Protein AF-A0A838HRE2-F1 (afdb_monomer_lite)

Radius of gyration: 21.58 Å; chains: 1; bounding box: 46×43×71 Å

pLDDT: mean 76.55, std 13.11, range [49.47, 93.38]

Foldseek 3Di:
DVVVCPPDVVVVVVCVVVVPPDPQQVLLVVLCVVCQVVQVVVQKGKDFPDDDQQETEIEIDGPLLQDPVSVVVVLVVSLVSCPVRGPRHDHYDYDRDPDDRDPPDPDDDDPPPDDDDD

Sequence (118 aa):
MERLRRAHPAIAWLFDAYAVGVDERAAAEAALEPIRPYIDSHGGHVEVLEVRGGVVRLRLSGACAGCTASAATLTEGIAEALREGLPGFVEIAAEPDDAAPHPPPSGPSLVQITARPR

Secondary structure (DSSP, 8-state):
-HHHHHH-HHHHHHHHHTTTT--HHHHHHHHHTTTHHHHHHTTEEEEEEEEETTEEEEEEEETTTS-HHHHHHHHHHHHHHHHHHSTT--EEEEEPP-S--PPPP--------PPPP-

Structure (mmCIF, N/CA/C/O backbone):
data_AF-A0A838HRE2-F1
#
_entry.id   AF-A0A838HRE2-F1
#
loop_
_atom_site.group_PDB
_atom_site.id
_atom_site.type_symbol
_atom_site.label_atom_id
_atom_site.label_alt_id
_atom_site.label_comp_id
_atom_site.label_asym_id
_atom_site.label_entity_id
_atom_site.label_seq_id
_atom_site.pdbx_PDB_ins_code
_atom_site.Cartn_x
_atom_site.Cartn_y
_atom_site.Cartn_z
_atom_site.occupancy
_atom_site.B_iso_or_equiv
_atom_site.auth_seq_id
_atom_site.auth_comp_id
_atom_site.auth_asym_id
_atom_site.auth_atom_id
_atom_site.pdbx_PDB_model_num
ATOM 1 N N . MET A 1 1 ? 15.389 -12.861 -19.745 1.00 56.47 1 MET A N 1
ATOM 2 C CA . MET A 1 1 ? 14.565 -11.635 -19.801 1.00 56.47 1 MET A CA 1
ATOM 3 C C . MET A 1 1 ? 15.371 -10.405 -19.380 1.00 56.47 1 MET A C 1
ATOM 5 O O . MET A 1 1 ? 15.562 -9.531 -20.213 1.00 56.47 1 MET A O 1
ATOM 9 N N . GLU A 1 2 ? 15.991 -10.401 -18.194 1.00 57.03 2 GLU A N 1
ATOM 10 C CA . GLU A 1 2 ? 16.858 -9.309 -17.686 1.00 57.03 2 GLU A CA 1
ATOM 11 C C . GLU A 1 2 ? 17.994 -8.863 -18.642 1.00 57.03 2 GLU A C 1
ATOM 13 O O . GLU A 1 2 ? 18.271 -7.674 -18.798 1.00 57.03 2 GLU A O 1
ATOM 18 N N . ARG A 1 3 ? 18.651 -9.809 -19.340 1.00 59.28 3 ARG A N 1
ATOM 19 C CA . ARG A 1 3 ? 19.726 -9.488 -20.304 1.00 59.28 3 ARG A CA 1
ATOM 20 C C . ARG A 1 3 ? 19.235 -8.759 -21.561 1.00 59.28 3 ARG A C 1
ATOM 22 O O . ARG A 1 3 ? 19.982 -7.947 -22.089 1.00 59.28 3 ARG A O 1
ATOM 29 N N . LEU A 1 4 ? 18.009 -9.025 -22.030 1.00 59.34 4 LEU A N 1
ATOM 30 C CA . LEU A 1 4 ? 17.451 -8.342 -23.209 1.00 59.34 4 LEU A CA 1
ATOM 31 C C . LEU A 1 4 ? 17.063 -6.896 -22.882 1.00 59.34 4 LEU A C 1
ATOM 33 O O . LEU A 1 4 ? 17.327 -6.005 -23.683 1.00 59.34 4 LEU A O 1
ATOM 37 N N . ARG A 1 5 ? 16.510 -6.661 -21.683 1.00 55.66 5 ARG A N 1
ATOM 38 C CA . ARG A 1 5 ? 16.141 -5.325 -21.185 1.00 55.66 5 ARG A CA 1
ATOM 39 C C . ARG A 1 5 ? 17.356 -4.391 -21.115 1.00 55.66 5 ARG A C 1
ATOM 41 O O . ARG A 1 5 ? 17.261 -3.218 -21.445 1.00 55.66 5 ARG A O 1
ATOM 48 N N . ARG A 1 6 ? 18.520 -4.933 -20.741 1.00 60.66 6 ARG A N 1
ATOM 49 C CA . ARG A 1 6 ? 19.775 -4.178 -20.589 1.00 60.66 6 ARG A CA 1
ATOM 50 C C . ARG A 1 6 ? 20.534 -3.944 -21.903 1.00 60.66 6 ARG A C 1
ATOM 52 O O . ARG A 1 6 ? 21.363 -3.046 -21.964 1.00 60.66 6 ARG A O 1
ATOM 59 N N . ALA A 1 7 ? 20.283 -4.757 -22.931 1.00 66.62 7 ALA A N 1
ATOM 60 C CA . ALA A 1 7 ? 21.069 -4.764 -24.166 1.00 66.62 7 ALA A CA 1
ATOM 61 C C . ALA A 1 7 ? 20.574 -3.783 -25.240 1.00 66.62 7 ALA A C 1
ATOM 63 O O . ALA A 1 7 ? 21.334 -3.478 -26.157 1.00 66.62 7 ALA A O 1
ATOM 64 N N . HIS A 1 8 ? 19.328 -3.295 -25.165 1.00 64.69 8 HIS A N 1
ATOM 65 C CA . HIS A 1 8 ? 18.806 -2.390 -26.189 1.00 64.69 8 HIS A CA 1
ATOM 66 C C . HIS A 1 8 ? 17.758 -1.402 -25.639 1.00 64.69 8 HIS A C 1
ATOM 68 O O . HIS A 1 8 ? 16.717 -1.840 -25.139 1.00 64.69 8 HIS A O 1
ATOM 74 N N . PRO A 1 9 ? 17.961 -0.078 -25.785 1.00 73.69 9 PRO A N 1
ATOM 75 C CA . PRO A 1 9 ? 17.067 0.939 -25.220 1.00 73.69 9 PRO A CA 1
ATOM 76 C C . PRO A 1 9 ? 15.636 0.861 -25.775 1.00 73.69 9 PRO A C 1
ATOM 78 O O . PRO A 1 9 ? 14.680 1.084 -25.039 1.00 73.69 9 PRO A O 1
ATOM 81 N N . ALA A 1 10 ? 15.462 0.449 -27.037 1.00 79.56 10 ALA A N 1
ATOM 82 C CA . ALA A 1 10 ? 14.130 0.257 -27.623 1.00 79.56 10 ALA A CA 1
ATOM 83 C C . ALA A 1 10 ? 13.346 -0.910 -26.988 1.00 79.56 10 ALA A C 1
ATOM 85 O O . ALA A 1 10 ? 12.125 -0.858 -26.900 1.00 79.56 10 ALA A O 1
ATOM 86 N N . ILE A 1 11 ? 14.042 -1.955 -26.525 1.00 72.00 11 ILE A N 1
ATOM 87 C CA . ILE A 1 11 ? 13.415 -3.118 -25.884 1.00 72.00 11 ILE A CA 1
ATOM 88 C C . ILE A 1 11 ? 13.005 -2.765 -24.451 1.00 72.00 11 ILE A C 1
ATOM 90 O O . ILE A 1 11 ? 11.912 -3.123 -24.026 1.00 72.00 11 ILE A O 1
ATOM 94 N N . ALA A 1 12 ? 13.845 -2.017 -23.727 1.00 68.69 12 ALA A N 1
ATOM 95 C CA . ALA A 1 12 ? 13.489 -1.476 -22.417 1.00 68.69 12 ALA A CA 1
ATOM 96 C C . ALA A 1 12 ? 12.238 -0.587 -22.489 1.00 68.69 12 ALA A C 1
ATOM 98 O O . ALA A 1 12 ? 11.331 -0.774 -21.686 1.00 68.69 12 ALA A O 1
ATOM 99 N N . TRP A 1 13 ? 12.157 0.302 -23.486 1.00 73.31 13 TRP A N 1
ATOM 100 C CA . TRP A 1 13 ? 10.976 1.139 -23.715 1.00 73.31 13 TRP A CA 1
ATOM 101 C C . TRP A 1 13 ? 9.717 0.318 -24.017 1.00 73.31 13 TRP A C 1
ATOM 103 O O . TRP A 1 13 ? 8.658 0.624 -23.494 1.00 73.31 13 TRP A O 1
ATOM 113 N N . LEU A 1 14 ? 9.823 -0.755 -24.807 1.00 73.38 14 LE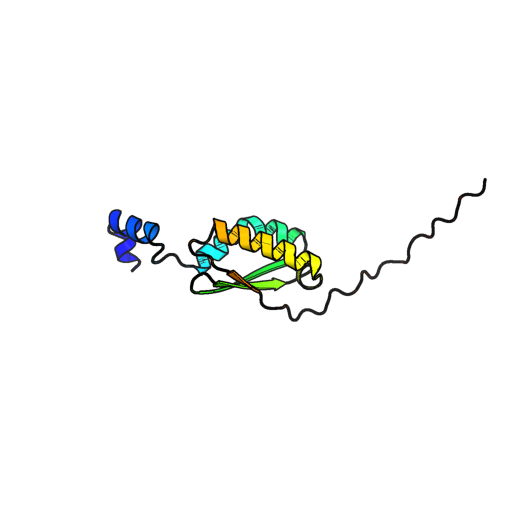U A N 1
ATOM 114 C CA . LEU A 1 14 ? 8.704 -1.670 -25.072 1.00 73.38 14 LEU A CA 1
ATOM 115 C C . LEU A 1 14 ? 8.212 -2.364 -23.797 1.00 73.38 14 LEU A C 1
ATOM 117 O O . LEU A 1 14 ? 7.013 -2.452 -23.564 1.00 73.38 14 LEU A O 1
ATOM 121 N N . PHE A 1 15 ? 9.130 -2.845 -22.962 1.00 69.75 15 PHE A N 1
ATOM 122 C CA . PHE A 1 15 ? 8.766 -3.448 -21.682 1.00 69.75 15 PHE A CA 1
ATOM 123 C C . PHE A 1 15 ? 8.084 -2.443 -20.746 1.00 69.75 15 PHE A C 1
ATOM 125 O O . PHE A 1 15 ? 7.119 -2.804 -20.085 1.00 69.75 15 PHE A O 1
ATOM 132 N N . ASP A 1 16 ? 8.536 -1.189 -20.740 1.00 68.62 16 ASP A N 1
ATOM 133 C CA . ASP A 1 16 ? 7.926 -0.099 -19.972 1.00 68.62 16 ASP A CA 1
ATOM 134 C C . ASP A 1 16 ? 6.529 0.267 -20.508 1.00 68.62 16 ASP A C 1
ATOM 136 O O . ASP A 1 16 ? 5.544 0.236 -19.776 1.00 68.62 16 ASP A O 1
ATOM 140 N N . ALA A 1 17 ? 6.418 0.489 -21.821 1.00 71.19 17 ALA A N 1
ATOM 141 C CA . ALA A 1 17 ? 5.182 0.878 -22.498 1.00 71.19 17 ALA A CA 1
ATOM 142 C C . ALA A 1 17 ? 4.071 -0.178 -22.397 1.00 71.19 17 ALA A C 1
ATOM 144 O O . ALA A 1 17 ? 2.893 0.172 -22.400 1.00 71.19 17 ALA A O 1
ATOM 145 N N . TYR A 1 18 ? 4.435 -1.461 -22.315 1.00 68.88 18 TYR A N 1
ATOM 146 C CA . TYR A 1 18 ? 3.486 -2.569 -22.169 1.00 68.88 18 TYR A CA 1
ATOM 147 C C . TYR A 1 18 ? 3.452 -3.158 -20.750 1.00 68.88 18 TYR A C 1
ATOM 149 O O . TYR A 1 18 ? 2.817 -4.191 -20.550 1.00 68.88 18 TYR A O 1
ATOM 157 N N . ALA A 1 19 ? 4.136 -2.539 -19.779 1.00 66.62 19 ALA A N 1
ATOM 158 C CA . ALA A 1 19 ? 4.277 -3.023 -18.399 1.00 66.62 19 ALA A CA 1
ATOM 159 C C . ALA A 1 19 ? 4.768 -4.488 -18.270 1.00 66.62 19 ALA A C 1
ATOM 161 O O . ALA A 1 19 ? 4.579 -5.145 -17.248 1.00 66.62 19 ALA A O 1
ATOM 162 N N . VAL A 1 20 ? 5.428 -5.030 -19.297 1.00 65.31 20 VAL A N 1
ATOM 163 C CA . VAL A 1 20 ? 5.890 -6.421 -19.313 1.00 65.31 20 VAL A CA 1
ATOM 164 C C . VAL A 1 20 ? 7.225 -6.517 -18.563 1.00 65.31 20 VAL A C 1
ATOM 166 O O . VAL A 1 20 ? 8.227 -5.927 -18.959 1.00 65.31 20 VAL A O 1
ATOM 169 N N . GLY A 1 21 ? 7.268 -7.312 -17.490 1.00 63.88 21 GLY A N 1
ATOM 170 C CA . GLY A 1 21 ? 8.497 -7.590 -16.734 1.00 63.88 21 GLY A CA 1
ATOM 171 C C . GLY A 1 21 ? 8.829 -6.589 -15.624 1.00 63.88 21 GLY A C 1
ATOM 172 O O . GLY A 1 21 ? 9.962 -6.594 -15.141 1.00 63.88 21 GLY A O 1
ATOM 173 N N . VAL A 1 22 ? 7.873 -5.748 -15.222 1.00 67.81 22 VAL A N 1
ATOM 174 C CA . VAL A 1 22 ? 7.913 -5.085 -13.913 1.00 67.81 22 VAL A CA 1
ATOM 175 C C . VAL A 1 22 ? 7.522 -6.129 -12.870 1.00 67.81 22 VAL A C 1
ATOM 177 O O . VAL A 1 22 ? 6.545 -6.853 -13.054 1.00 67.81 22 VAL A O 1
ATOM 180 N N . ASP A 1 23 ? 8.307 -6.251 -11.805 1.00 83.31 23 ASP A N 1
ATOM 181 C CA . ASP A 1 23 ? 7.917 -7.073 -10.663 1.00 83.31 23 ASP A CA 1
ATOM 182 C C . ASP A 1 23 ? 6.730 -6.382 -9.973 1.00 83.31 23 ASP A C 1
ATOM 184 O O . ASP A 1 23 ? 6.894 -5.348 -9.323 1.00 83.31 23 ASP A O 1
ATOM 188 N N . GLU A 1 24 ? 5.523 -6.916 -10.184 1.00 85.88 24 GLU A N 1
ATOM 189 C CA . GLU A 1 24 ? 4.269 -6.349 -9.670 1.00 85.88 24 GLU A CA 1
ATOM 190 C C . GLU A 1 24 ? 4.293 -6.215 -8.139 1.00 85.88 24 GLU A C 1
ATOM 192 O O . GLU A 1 24 ? 3.736 -5.266 -7.587 1.00 85.88 24 GLU A O 1
ATOM 197 N N . ARG A 1 25 ? 4.984 -7.128 -7.442 1.00 89.00 25 ARG A N 1
ATOM 198 C CA . ARG A 1 25 ? 5.142 -7.073 -5.986 1.00 89.00 25 ARG A CA 1
ATOM 199 C C . ARG A 1 25 ? 6.069 -5.936 -5.586 1.00 89.00 25 ARG A C 1
ATOM 201 O O . ARG A 1 25 ? 5.722 -5.180 -4.686 1.00 89.00 25 ARG A O 1
ATOM 208 N N . ALA A 1 26 ? 7.204 -5.782 -6.263 1.00 88.31 26 ALA A N 1
ATOM 209 C CA . ALA A 1 26 ? 8.119 -4.673 -5.997 1.00 88.31 26 ALA A CA 1
ATOM 210 C C . ALA A 1 26 ? 7.472 -3.308 -6.295 1.00 88.31 26 ALA A C 1
ATOM 212 O O . ALA A 1 26 ? 7.675 -2.355 -5.546 1.00 88.31 26 ALA A O 1
ATOM 213 N N . ALA A 1 27 ? 6.666 -3.215 -7.357 1.00 88.56 27 ALA A N 1
ATOM 214 C CA . ALA A 1 27 ? 5.910 -2.007 -7.680 1.00 88.56 27 ALA A CA 1
ATOM 215 C C . ALA A 1 27 ? 4.849 -1.694 -6.612 1.00 88.56 27 ALA A C 1
ATOM 217 O O . ALA A 1 27 ? 4.763 -0.556 -6.157 1.00 88.56 27 ALA A O 1
ATOM 218 N N . ALA A 1 28 ? 4.100 -2.700 -6.148 1.00 91.00 28 ALA A N 1
ATOM 219 C CA . ALA A 1 28 ? 3.160 -2.530 -5.043 1.00 91.00 28 ALA A CA 1
ATOM 220 C C . ALA A 1 28 ? 3.868 -2.113 -3.742 1.00 91.00 28 ALA A C 1
ATOM 222 O O . ALA A 1 28 ? 3.405 -1.205 -3.061 1.00 91.00 28 ALA A O 1
ATOM 223 N N . GLU A 1 29 ? 5.005 -2.724 -3.396 1.00 92.38 29 GLU A N 1
ATOM 224 C CA . GLU A 1 29 ? 5.788 -2.328 -2.217 1.00 92.38 29 GLU A CA 1
ATOM 225 C C . GLU A 1 29 ? 6.263 -0.871 -2.314 1.00 92.38 29 GLU A C 1
ATOM 227 O O . GLU A 1 29 ? 6.066 -0.106 -1.369 1.00 92.38 29 GLU A O 1
ATOM 232 N N . ALA A 1 30 ? 6.804 -0.464 -3.466 1.00 91.69 30 ALA A N 1
ATOM 233 C CA . ALA A 1 30 ? 7.247 0.908 -3.702 1.00 91.69 30 ALA A CA 1
ATOM 234 C C . ALA A 1 30 ? 6.093 1.922 -3.642 1.00 91.69 30 ALA A C 1
ATOM 236 O O . ALA A 1 30 ? 6.271 3.020 -3.117 1.00 91.69 30 ALA A O 1
ATOM 237 N N . ALA A 1 31 ? 4.910 1.552 -4.138 1.00 92.25 31 ALA A N 1
ATOM 238 C CA . ALA A 1 31 ? 3.708 2.380 -4.079 1.00 92.25 31 ALA A CA 1
ATOM 239 C C . ALA A 1 31 ? 3.226 2.620 -2.638 1.00 92.25 31 ALA A C 1
ATOM 241 O O . ALA A 1 31 ? 2.686 3.680 -2.331 1.00 92.25 31 ALA A O 1
ATOM 242 N N . LEU A 1 32 ? 3.433 1.651 -1.739 1.00 93.12 32 LEU A N 1
ATOM 243 C CA . LEU A 1 32 ? 3.014 1.751 -0.338 1.00 93.12 32 LEU A CA 1
ATOM 244 C C . LEU A 1 32 ? 4.032 2.470 0.554 1.00 93.12 32 LEU A C 1
ATOM 246 O O . LEU A 1 32 ? 3.662 2.972 1.614 1.00 93.12 32 LEU A O 1
ATOM 250 N N . GLU A 1 33 ? 5.298 2.554 0.149 1.00 93.38 33 GLU A N 1
ATOM 251 C CA . GLU A 1 33 ? 6.373 3.161 0.945 1.00 93.38 33 GLU A CA 1
ATOM 252 C C . GLU A 1 33 ? 6.053 4.577 1.477 1.00 93.38 33 GLU A C 1
ATOM 254 O O . GLU A 1 33 ? 6.279 4.827 2.663 1.00 93.38 33 GLU A 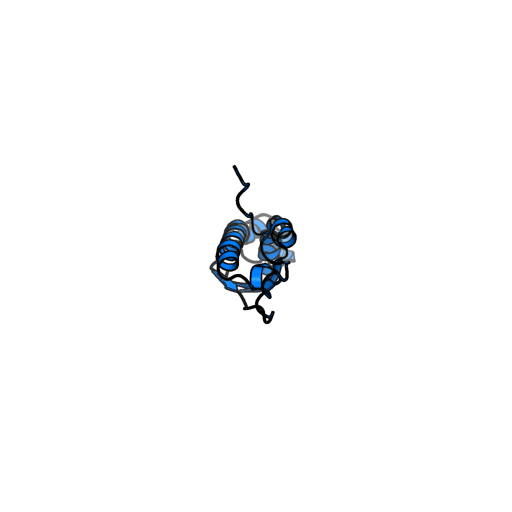O 1
ATOM 259 N N . PRO A 1 34 ? 5.456 5.498 0.691 1.00 90.81 34 PRO A N 1
ATOM 260 C CA . PRO A 1 34 ? 5.136 6.847 1.162 1.00 90.81 34 PRO A CA 1
ATOM 261 C C . PRO A 1 34 ? 4.043 6.893 2.237 1.00 90.81 34 PRO A C 1
ATOM 263 O O . PRO A 1 34 ? 4.013 7.827 3.039 1.00 90.81 34 PRO A O 1
ATOM 266 N N . ILE A 1 35 ? 3.136 5.908 2.259 1.00 89.31 35 ILE A N 1
ATOM 267 C CA . ILE A 1 35 ? 1.991 5.883 3.181 1.00 89.31 35 ILE A CA 1
ATOM 268 C C . ILE A 1 35 ? 2.266 5.069 4.450 1.00 89.31 35 ILE A C 1
ATOM 270 O O . ILE A 1 35 ? 1.585 5.270 5.456 1.00 89.31 35 ILE A O 1
ATOM 274 N N . ARG A 1 36 ? 3.283 4.195 4.451 1.00 90.62 36 ARG A N 1
ATOM 275 C CA . ARG A 1 36 ? 3.681 3.405 5.632 1.00 90.62 36 ARG A CA 1
ATOM 276 C C . ARG A 1 36 ? 3.897 4.257 6.889 1.00 90.62 36 ARG A C 1
ATOM 278 O O . ARG A 1 36 ? 3.274 3.933 7.895 1.00 90.62 36 ARG A O 1
ATOM 285 N N . PRO A 1 37 ? 4.639 5.386 6.857 1.00 89.88 37 PRO A N 1
ATOM 286 C CA . PRO A 1 37 ? 4.851 6.199 8.056 1.00 89.88 37 PRO A CA 1
ATOM 287 C C . PRO A 1 37 ? 3.547 6.742 8.646 1.00 89.88 37 PRO A C 1
ATOM 289 O O . PRO A 1 37 ? 3.405 6.836 9.863 1.00 89.88 37 PRO A O 1
ATOM 292 N N . TYR A 1 38 ? 2.585 7.087 7.784 1.00 85.75 38 TYR A N 1
ATOM 293 C CA . TYR A 1 38 ? 1.261 7.528 8.206 1.00 85.75 38 TYR A CA 1
ATOM 294 C C . TYR A 1 38 ? 0.517 6.390 8.913 1.00 85.75 38 TYR A C 1
ATOM 296 O O . TYR A 1 38 ? 0.074 6.563 10.047 1.00 85.75 38 TYR A O 1
ATOM 304 N N . ILE A 1 39 ? 0.459 5.208 8.298 1.00 85.50 39 ILE A N 1
ATOM 305 C CA . ILE A 1 39 ? -0.188 4.016 8.865 1.00 85.50 39 ILE A CA 1
ATOM 306 C C . ILE A 1 39 ? 0.441 3.628 10.212 1.00 85.50 39 ILE A C 1
ATOM 308 O O . ILE A 1 39 ? -0.278 3.455 11.200 1.00 85.50 39 ILE A O 1
ATOM 312 N N . ASP A 1 40 ? 1.772 3.573 10.274 1.00 86.69 40 ASP A N 1
ATOM 313 C CA . ASP A 1 40 ? 2.517 3.221 11.483 1.00 86.69 40 ASP A CA 1
ATOM 314 C C . ASP A 1 40 ? 2.291 4.263 12.599 1.00 86.69 40 ASP A C 1
ATOM 316 O O . ASP A 1 40 ? 2.099 3.901 13.761 1.00 86.69 40 ASP A O 1
ATOM 320 N N . SER A 1 41 ? 2.216 5.563 12.267 1.00 82.81 41 SER A N 1
ATOM 321 C CA . SER A 1 41 ? 1.919 6.634 13.241 1.00 82.81 41 SER A CA 1
ATOM 322 C C . SER A 1 41 ? 0.525 6.528 13.868 1.00 82.81 41 SER A C 1
ATOM 324 O O . SER A 1 41 ? 0.311 6.972 14.997 1.00 82.81 41 SER A O 1
ATOM 326 N N . HIS A 1 42 ? -0.410 5.897 13.157 1.00 78.88 42 HIS A N 1
ATOM 327 C CA . HIS A 1 42 ? -1.755 5.596 13.635 1.00 78.88 42 HIS A CA 1
ATOM 328 C C . HIS A 1 42 ? -1.849 4.216 14.311 1.00 78.88 42 HIS A C 1
ATOM 330 O O . HIS A 1 42 ? -2.938 3.796 14.702 1.00 78.88 42 HIS A O 1
ATOM 336 N N . GLY A 1 43 ? -0.715 3.531 14.499 1.00 78.50 43 GLY A N 1
ATOM 337 C CA . GLY A 1 43 ? -0.625 2.234 15.166 1.00 78.50 43 GLY A CA 1
ATOM 338 C C . GLY A 1 43 ? -1.116 1.065 14.315 1.00 78.50 43 GLY A C 1
ATOM 339 O O . GLY A 1 43 ? -1.492 0.034 14.876 1.00 78.50 43 GLY A O 1
ATOM 340 N N . GLY A 1 44 ? -1.171 1.227 12.992 1.00 83.19 44 GLY A N 1
ATOM 341 C CA . GLY A 1 44 ? -1.440 0.151 12.042 1.00 83.19 44 GLY A CA 1
ATOM 342 C C . GLY A 1 44 ? -0.167 -0.350 11.363 1.00 83.19 44 GLY A C 1
ATOM 343 O O . GLY A 1 44 ? 0.901 0.221 11.544 1.00 83.19 44 GLY A O 1
ATOM 344 N N . HIS A 1 45 ? -0.288 -1.389 10.542 1.00 86.81 45 HIS A N 1
ATOM 345 C CA . HIS A 1 45 ? 0.759 -1.818 9.618 1.00 86.81 45 HIS A CA 1
ATOM 346 C C . HIS A 1 45 ? 0.143 -2.446 8.361 1.00 86.81 45 HIS A C 1
ATOM 348 O O . HIS A 1 45 ? -0.958 -2.999 8.423 1.00 86.81 45 HIS A O 1
ATOM 354 N N . VAL A 1 46 ? 0.848 -2.369 7.227 1.00 88.81 46 VAL A N 1
ATOM 355 C CA . VAL A 1 46 ? 0.424 -2.962 5.948 1.00 88.81 46 VAL A CA 1
ATOM 356 C C . VAL A 1 46 ? 1.508 -3.871 5.378 1.00 88.81 46 VAL A C 1
ATOM 358 O O . VAL A 1 46 ? 2.662 -3.472 5.216 1.00 88.81 46 VAL A O 1
ATOM 361 N N . GLU A 1 47 ? 1.130 -5.094 5.026 1.00 89.88 47 GLU A N 1
ATOM 362 C CA . GLU A 1 47 ? 2.017 -6.089 4.425 1.00 89.88 47 GLU A CA 1
ATOM 363 C C . GLU A 1 47 ? 1.458 -6.567 3.079 1.00 89.88 47 GLU A C 1
ATOM 365 O O . GLU A 1 47 ? 0.275 -6.893 2.969 1.00 89.88 47 GLU A O 1
ATOM 370 N N . VAL A 1 48 ? 2.317 -6.628 2.054 1.00 92.69 48 VAL A N 1
ATOM 371 C CA . VAL A 1 48 ? 1.970 -7.187 0.739 1.00 92.69 48 VAL A CA 1
ATOM 372 C C . VAL A 1 48 ? 2.252 -8.686 0.751 1.00 92.69 48 VAL A C 1
ATOM 374 O O . VAL A 1 48 ? 3.410 -9.119 0.741 1.00 92.69 48 VAL A O 1
ATOM 377 N N . LEU A 1 49 ? 1.185 -9.483 0.743 1.00 91.88 49 LEU A N 1
ATOM 378 C CA . LEU A 1 49 ? 1.272 -10.941 0.741 1.00 91.88 49 LEU A CA 1
ATOM 379 C C . LEU A 1 49 ? 1.536 -11.473 -0.667 1.00 91.88 49 LEU A C 1
ATOM 381 O O . LEU A 1 49 ? 2.375 -12.347 -0.866 1.00 91.88 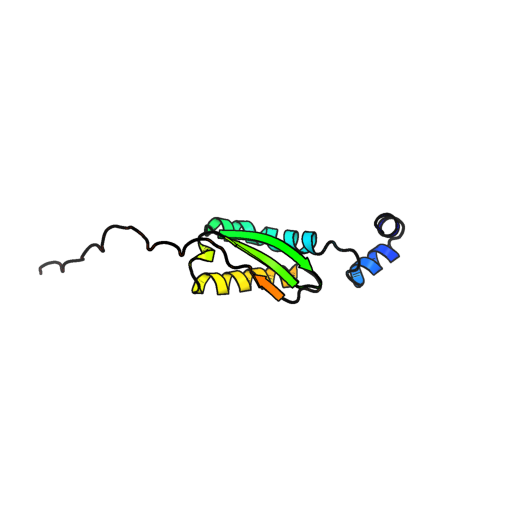49 LEU A O 1
ATOM 385 N N . GLU A 1 50 ? 0.797 -10.957 -1.647 1.00 89.69 50 GLU A N 1
ATOM 386 C CA . GLU A 1 50 ? 0.840 -11.431 -3.025 1.00 89.69 50 GLU A CA 1
ATOM 387 C C . GLU A 1 50 ? 0.328 -10.352 -3.982 1.00 89.69 50 GLU A C 1
ATOM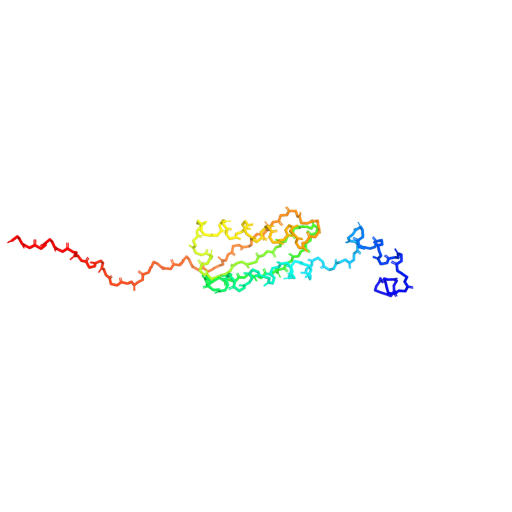 389 O O . GLU A 1 50 ? -0.566 -9.587 -3.633 1.00 89.69 50 GLU A O 1
ATOM 394 N N . VAL A 1 51 ? 0.867 -10.314 -5.201 1.00 90.44 51 VAL A N 1
ATOM 395 C CA . VAL A 1 51 ? 0.308 -9.522 -6.302 1.00 90.44 51 VAL A CA 1
ATOM 396 C C . VAL A 1 51 ? 0.163 -10.428 -7.511 1.00 90.44 51 VAL A C 1
ATOM 398 O O . VAL A 1 51 ? 1.122 -11.105 -7.886 1.00 90.44 51 VAL A O 1
ATOM 401 N N . ARG A 1 52 ? -1.038 -10.483 -8.092 1.00 87.94 52 ARG A N 1
ATOM 402 C CA . ARG A 1 52 ? -1.302 -11.253 -9.313 1.00 87.94 52 ARG A CA 1
ATOM 403 C C . ARG A 1 52 ? -2.317 -10.552 -10.193 1.00 87.94 52 ARG A C 1
ATOM 405 O O . ARG A 1 52 ? -3.467 -10.395 -9.792 1.00 87.94 52 ARG A O 1
ATOM 412 N N . GLY A 1 53 ? -1.913 -10.212 -11.416 1.00 84.69 53 GLY A N 1
ATOM 413 C CA . GLY A 1 53 ? -2.831 -9.705 -12.436 1.00 84.69 53 GLY A CA 1
ATOM 414 C C . GLY A 1 53 ? -3.570 -8.448 -11.982 1.00 84.69 53 GLY A C 1
ATOM 415 O O . GLY A 1 53 ? -4.774 -8.340 -12.196 1.00 84.69 53 GLY A O 1
ATOM 416 N N . GLY A 1 54 ? -2.865 -7.551 -11.287 1.00 85.25 54 GLY A N 1
ATOM 417 C CA . GLY A 1 54 ? -3.446 -6.324 -10.741 1.00 85.25 54 GLY A CA 1
ATOM 418 C C . GLY A 1 54 ? -4.232 -6.472 -9.436 1.00 85.25 54 GLY A C 1
ATOM 419 O O . GLY A 1 54 ? -4.630 -5.457 -8.864 1.00 85.25 54 GLY A O 1
ATOM 420 N N . VAL A 1 55 ? -4.439 -7.691 -8.932 1.00 90.81 55 VAL A N 1
ATOM 421 C CA . VAL A 1 55 ? -5.040 -7.921 -7.612 1.00 90.81 55 VAL A CA 1
ATOM 422 C C . VAL A 1 55 ? -3.935 -7.945 -6.564 1.00 90.81 55 VAL A C 1
ATOM 424 O O . VAL A 1 55 ? -3.035 -8.789 -6.615 1.00 90.81 55 VAL A O 1
ATOM 427 N N . VAL A 1 56 ? -4.002 -7.015 -5.613 1.00 93.19 56 VAL A N 1
ATOM 428 C CA . VAL A 1 56 ? -3.014 -6.883 -4.538 1.00 93.19 56 VAL A CA 1
ATOM 429 C C . VAL A 1 56 ? -3.599 -7.468 -3.262 1.00 93.19 56 VAL A C 1
ATOM 431 O O . VAL A 1 56 ? -4.561 -6.939 -2.701 1.00 93.19 56 VAL A O 1
ATOM 434 N N . ARG A 1 57 ? -3.011 -8.569 -2.796 1.00 91.38 57 ARG A N 1
ATOM 435 C CA . ARG A 1 57 ? -3.414 -9.237 -1.563 1.00 91.38 57 ARG A CA 1
ATOM 436 C C . ARG A 1 57 ? -2.612 -8.687 -0.392 1.00 91.38 57 ARG A C 1
ATOM 438 O O . ARG A 1 57 ? -1.381 -8.773 -0.374 1.00 91.38 57 ARG A O 1
ATOM 445 N N . LEU A 1 58 ? -3.318 -8.112 0.573 1.00 90.38 58 LEU A N 1
ATOM 446 C CA . LEU A 1 58 ? -2.737 -7.339 1.667 1.00 90.38 58 LEU A CA 1
ATOM 447 C C . LEU A 1 58 ? -3.154 -7.904 3.018 1.00 90.38 58 LEU A C 1
ATOM 449 O O . LEU A 1 58 ? -4.283 -8.366 3.179 1.00 90.38 58 LEU A O 1
ATOM 453 N N . ARG A 1 59 ? -2.276 -7.765 4.009 1.00 87.50 59 ARG A N 1
ATOM 454 C CA . ARG A 1 59 ? -2.631 -7.890 5.422 1.00 87.50 59 ARG A CA 1
ATOM 455 C C . ARG A 1 59 ? -2.539 -6.526 6.089 1.00 87.50 59 ARG A C 1
ATOM 457 O O . ARG A 1 59 ? -1.510 -5.858 5.993 1.00 87.50 59 ARG A O 1
ATOM 464 N N . LEU A 1 60 ? -3.604 -6.144 6.784 1.00 86.12 60 LEU A N 1
ATOM 465 C CA . LEU A 1 60 ? -3.622 -4.991 7.679 1.00 86.12 60 LEU A CA 1
ATOM 466 C C . LEU A 1 60 ? -3.584 -5.498 9.117 1.00 86.12 60 LEU A C 1
ATOM 468 O O . LEU A 1 60 ? -4.308 -6.431 9.452 1.00 86.12 60 LEU A O 1
ATOM 472 N N . SER A 1 61 ? -2.755 -4.900 9.963 1.00 80.12 61 SER A N 1
ATOM 473 C CA . SER A 1 61 ? -2.681 -5.247 11.387 1.00 80.12 61 SER A CA 1
ATOM 474 C C . SER A 1 61 ? -2.645 -4.000 12.270 1.00 80.12 61 SER A C 1
ATOM 476 O O . SER A 1 61 ? -2.449 -2.882 11.788 1.00 80.12 61 SER A O 1
ATOM 478 N N . GLY A 1 62 ? -2.880 -4.179 13.574 1.00 75.81 62 GLY A N 1
ATOM 479 C CA . GLY A 1 62 ? -2.808 -3.111 14.577 1.00 75.81 62 GLY A CA 1
ATOM 480 C C . GLY A 1 62 ? -4.133 -2.381 14.821 1.00 75.81 62 GLY A C 1
ATOM 481 O O . GLY A 1 62 ? -5.214 -2.952 14.686 1.00 75.81 62 GLY A O 1
ATOM 482 N N . ALA A 1 63 ? -4.063 -1.105 15.206 1.00 67.00 63 ALA A N 1
ATOM 483 C CA . ALA A 1 63 ? -5.225 -0.284 15.569 1.00 67.00 63 ALA A CA 1
ATOM 484 C C . ALA A 1 63 ? -6.282 -0.200 14.449 1.00 67.00 63 ALA A C 1
ATOM 486 O O . ALA A 1 63 ? -7.472 -0.022 14.715 1.00 67.00 63 ALA A O 1
ATOM 487 N N . CYS A 1 64 ? -5.854 -0.379 13.199 1.00 61.19 64 CYS A N 1
ATOM 488 C CA . CYS A 1 64 ? -6.704 -0.350 12.014 1.00 61.19 64 CYS A CA 1
ATOM 489 C C . CYS A 1 64 ? -7.511 -1.641 11.800 1.00 61.19 64 CYS A C 1
ATOM 491 O O . CYS A 1 64 ? -8.535 -1.593 11.126 1.00 61.19 64 CYS A O 1
ATOM 493 N N . ALA A 1 65 ? -7.101 -2.770 12.389 1.00 59.53 65 ALA A N 1
ATOM 494 C CA . ALA A 1 65 ? -7.794 -4.051 12.241 1.00 59.53 65 ALA A CA 1
ATOM 495 C C . ALA A 1 65 ? -9.073 -4.148 13.101 1.00 59.53 65 ALA A C 1
ATOM 497 O O . ALA A 1 65 ? -10.012 -4.858 12.752 1.00 59.53 65 ALA A O 1
ATOM 498 N N . GLY A 1 66 ? -9.137 -3.409 14.216 1.00 56.41 66 GLY A N 1
ATOM 499 C CA . GLY A 1 66 ? -10.226 -3.508 15.198 1.00 56.41 66 GLY A CA 1
ATOM 500 C C . GLY A 1 66 ? -11.407 -2.547 15.000 1.00 56.41 66 GLY A C 1
ATOM 501 O O . GLY A 1 66 ? -12.413 -2.688 15.692 1.00 56.41 66 GLY A O 1
ATOM 502 N N . CYS A 1 67 ? -11.305 -1.564 14.096 1.00 62.16 67 CYS A N 1
ATOM 503 C CA . CYS A 1 67 ? -12.332 -0.540 13.867 1.00 62.16 67 CYS A CA 1
ATOM 504 C C . CYS A 1 67 ? -12.835 -0.589 12.419 1.00 62.16 67 CYS A C 1
ATOM 506 O O . CYS A 1 67 ? -12.148 -0.150 11.496 1.00 62.16 67 CYS A O 1
ATOM 508 N N . THR A 1 68 ? -14.062 -1.074 12.219 1.00 58.84 68 THR A N 1
ATOM 509 C CA . THR A 1 68 ? -14.680 -1.241 10.889 1.00 58.84 68 THR A CA 1
ATOM 510 C C . THR A 1 68 ? -14.809 0.066 10.105 1.00 58.84 68 THR A C 1
ATOM 512 O O . THR A 1 68 ? -14.670 0.060 8.886 1.00 58.84 68 THR A O 1
ATOM 515 N N . ALA A 1 69 ? -15.024 1.196 10.787 1.00 61.22 69 ALA A N 1
ATOM 516 C CA . ALA A 1 69 ? -15.118 2.508 10.145 1.00 61.22 69 ALA A CA 1
ATOM 517 C C . ALA A 1 69 ? -13.752 3.029 9.660 1.00 61.22 69 ALA A C 1
ATOM 519 O O . ALA A 1 69 ? -13.658 3.572 8.564 1.00 61.22 69 ALA A O 1
ATOM 520 N N . SER A 1 70 ? -12.686 2.829 10.443 1.00 65.81 70 SER A N 1
ATOM 521 C CA . SER A 1 70 ? -11.334 3.289 10.090 1.00 65.81 70 SER A CA 1
ATOM 522 C C . SER A 1 70 ? -10.668 2.401 9.035 1.00 65.81 70 SER A C 1
ATOM 524 O O . SER A 1 70 ? -9.870 2.889 8.237 1.00 65.81 70 SER A O 1
ATOM 526 N N . ALA A 1 71 ? -11.011 1.109 9.005 1.00 68.50 71 ALA A N 1
ATOM 527 C CA . ALA A 1 71 ? -10.485 0.155 8.033 1.00 68.50 71 ALA A CA 1
ATOM 528 C C . ALA A 1 71 ? -10.903 0.492 6.591 1.00 68.50 71 ALA A C 1
ATOM 530 O O . ALA A 1 71 ? -10.086 0.378 5.678 1.00 68.50 71 ALA A O 1
ATOM 531 N N . ALA A 1 72 ? -12.144 0.949 6.385 1.00 72.00 72 ALA A N 1
ATOM 532 C CA . ALA A 1 72 ? -12.653 1.309 5.060 1.00 72.00 72 ALA A CA 1
ATOM 533 C C . ALA A 1 72 ? -11.883 2.495 4.454 1.00 72.00 72 ALA A C 1
ATOM 535 O O . ALA A 1 72 ? -11.336 2.376 3.360 1.00 72.00 72 ALA A O 1
ATOM 536 N N . THR A 1 73 ? -11.749 3.596 5.203 1.00 77.62 73 THR A N 1
ATOM 537 C CA . THR A 1 73 ? -11.017 4.793 4.749 1.00 77.62 73 THR A CA 1
ATOM 538 C C . THR A 1 73 ? -9.535 4.509 4.521 1.00 77.62 73 THR A C 1
ATOM 540 O O . THR A 1 73 ? -8.942 5.009 3.567 1.00 77.62 73 THR A O 1
ATOM 543 N N . LEU A 1 74 ? -8.921 3.681 5.373 1.00 80.50 74 LEU A N 1
ATOM 544 C CA . LEU A 1 74 ? -7.531 3.287 5.178 1.00 80.50 74 LEU A CA 1
ATOM 545 C C . LEU A 1 74 ? -7.356 2.456 3.902 1.00 80.50 74 LEU A C 1
ATOM 547 O O . LEU A 1 74 ? -6.429 2.699 3.134 1.00 80.50 74 LEU A O 1
ATOM 551 N N . THR A 1 75 ? -8.260 1.506 3.660 1.00 82.69 75 THR A N 1
ATOM 552 C CA . THR A 1 75 ? -8.236 0.669 2.454 1.00 82.69 75 THR A CA 1
ATOM 553 C C . THR A 1 75 ? -8.396 1.513 1.189 1.00 82.69 75 THR A C 1
ATOM 555 O O . THR A 1 75 ? -7.705 1.259 0.208 1.00 82.69 75 THR A O 1
ATOM 558 N N . GLU A 1 76 ? -9.229 2.558 1.213 1.00 86.88 76 GLU A N 1
ATOM 559 C CA . GLU A 1 76 ? -9.332 3.522 0.108 1.00 86.88 76 GLU A CA 1
ATOM 560 C C . GLU A 1 76 ? -8.028 4.294 -0.122 1.00 86.88 76 GLU A C 1
ATOM 562 O O . GLU A 1 76 ? -7.576 4.390 -1.262 1.00 86.88 76 GLU A O 1
ATOM 567 N N . GLY A 1 77 ? -7.382 4.792 0.938 1.00 88.44 77 GLY A N 1
ATOM 568 C CA . GLY A 1 77 ? -6.088 5.476 0.817 1.00 88.44 77 GLY A CA 1
ATOM 569 C C . GLY A 1 77 ? -4.989 4.571 0.250 1.00 88.44 77 GLY A C 1
ATOM 570 O O . GLY A 1 77 ? -4.186 4.997 -0.577 1.00 88.44 77 GLY A O 1
ATOM 571 N N . ILE A 1 78 ? -4.992 3.296 0.642 1.00 90.19 78 ILE A N 1
ATOM 572 C CA . ILE A 1 78 ? -4.092 2.276 0.096 1.00 90.19 78 ILE A CA 1
ATOM 573 C C . ILE A 1 78 ? -4.410 1.996 -1.379 1.00 90.19 78 ILE A C 1
ATOM 575 O O . ILE A 1 78 ? -3.494 1.893 -2.193 1.00 90.19 78 ILE A O 1
ATOM 579 N N . ALA A 1 79 ? -5.692 1.892 -1.740 1.00 91.00 79 ALA A N 1
ATOM 580 C CA . ALA A 1 79 ? -6.111 1.664 -3.120 1.00 91.00 79 ALA A CA 1
ATOM 581 C C . ALA A 1 79 ? -5.691 2.815 -4.035 1.00 91.00 79 ALA A C 1
ATOM 583 O O . ALA A 1 79 ? -5.306 2.567 -5.174 1.00 91.00 79 ALA A O 1
ATOM 584 N N . GLU A 1 80 ? -5.746 4.054 -3.546 1.00 92.19 80 GLU A N 1
ATOM 585 C CA . GLU A 1 80 ? -5.289 5.216 -4.304 1.00 92.19 80 GLU A CA 1
ATOM 586 C C . GLU A 1 80 ? -3.777 5.180 -4.532 1.00 92.19 80 GLU A C 1
ATOM 588 O O . GLU A 1 80 ? -3.334 5.259 -5.676 1.00 92.19 80 GLU A O 1
ATOM 593 N N . ALA A 1 81 ? -2.990 4.929 -3.481 1.00 91.56 81 ALA A N 1
ATOM 594 C CA . ALA A 1 81 ? -1.539 4.792 -3.609 1.00 91.56 81 ALA A CA 1
ATOM 595 C C . ALA A 1 81 ? -1.146 3.679 -4.601 1.00 91.56 81 ALA A C 1
ATOM 597 O O . ALA A 1 81 ? -0.257 3.858 -5.434 1.00 91.56 81 ALA A O 1
ATOM 598 N N . LEU A 1 82 ? -1.842 2.536 -4.565 1.00 92.06 82 LEU A N 1
ATOM 599 C CA . LEU A 1 82 ? -1.625 1.440 -5.513 1.00 92.06 82 LEU A CA 1
ATOM 600 C C . LEU A 1 82 ? -2.055 1.807 -6.936 1.00 92.06 82 LEU A C 1
ATOM 602 O O . LEU A 1 82 ? -1.368 1.445 -7.883 1.00 92.06 82 LEU A O 1
ATOM 606 N N . ARG A 1 83 ? -3.151 2.546 -7.113 1.00 92.62 83 ARG A N 1
ATOM 607 C CA . ARG A 1 83 ? -3.596 3.002 -8.436 1.00 92.62 83 ARG A CA 1
ATOM 608 C C . ARG A 1 83 ? -2.584 3.946 -9.088 1.00 92.62 83 ARG A C 1
ATOM 610 O O . ARG A 1 83 ? -2.415 3.898 -10.304 1.00 92.62 83 ARG A O 1
ATOM 617 N N . GLU A 1 84 ? -1.906 4.768 -8.293 1.00 90.25 84 GLU A N 1
ATOM 618 C CA . GLU A 1 84 ? -0.850 5.668 -8.764 1.00 90.25 84 GLU A CA 1
ATOM 619 C C . GLU A 1 84 ? 0.474 4.936 -9.041 1.00 90.25 84 GLU A C 1
ATOM 621 O O . GLU A 1 84 ? 1.142 5.220 -10.036 1.00 90.25 84 GLU A O 1
ATOM 626 N N . GLY A 1 85 ? 0.867 4.004 -8.166 1.00 86.38 85 GLY A N 1
ATOM 627 C CA . GLY A 1 85 ? 2.196 3.382 -8.191 1.00 86.38 85 GLY A CA 1
ATOM 628 C C . GLY A 1 85 ? 2.289 2.002 -8.854 1.00 86.38 85 GLY A C 1
ATOM 629 O O . GLY A 1 85 ? 3.394 1.567 -9.179 1.00 86.38 85 GLY A O 1
ATOM 630 N N . LEU A 1 86 ? 1.167 1.311 -9.076 1.00 87.56 86 LEU A N 1
ATOM 631 C CA . LEU A 1 86 ? 1.110 -0.015 -9.696 1.00 87.56 86 LEU A CA 1
ATOM 632 C C . LEU A 1 86 ? 0.319 0.035 -11.017 1.00 87.56 86 LEU A C 1
ATOM 634 O O . LEU A 1 86 ? -0.916 -0.018 -11.018 1.00 87.56 86 LEU A O 1
ATOM 638 N N . PRO A 1 87 ? 1.012 0.080 -12.171 1.00 83.94 87 PRO A N 1
ATOM 639 C CA . PRO A 1 87 ? 0.371 -0.032 -13.474 1.00 83.94 87 PRO A CA 1
ATOM 640 C C . PRO A 1 87 ? -0.431 -1.332 -13.579 1.00 83.94 87 PRO A C 1
ATOM 642 O O . PRO A 1 87 ?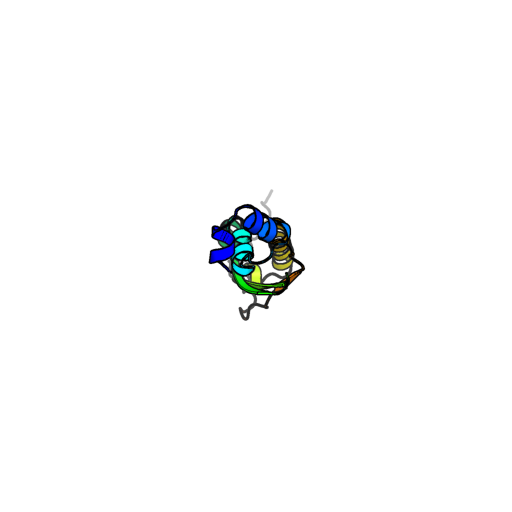 0.103 -2.417 -13.360 1.00 83.94 87 PRO A O 1
ATOM 645 N N . GLY A 1 88 ? -1.711 -1.226 -13.937 1.00 85.50 88 GLY A N 1
ATOM 646 C CA . GLY A 1 88 ? -2.595 -2.388 -14.045 1.00 85.50 88 GLY A CA 1
ATOM 647 C C . GLY A 1 88 ? -3.225 -2.833 -12.725 1.00 85.50 88 GLY A C 1
ATOM 648 O O . GLY A 1 88 ? -3.799 -3.915 -12.693 1.00 85.50 88 GLY A O 1
ATOM 649 N N . PHE A 1 89 ? -3.160 -2.023 -11.663 1.00 90.81 89 PHE A N 1
ATOM 650 C CA . PHE A 1 89 ? -3.945 -2.248 -10.450 1.00 90.81 89 PHE A CA 1
ATOM 651 C C . PHE A 1 89 ? -5.445 -2.382 -10.765 1.00 90.81 89 PHE A C 1
ATOM 653 O O . PHE A 1 89 ? -6.027 -1.555 -11.471 1.00 90.81 89 PHE A O 1
ATOM 660 N N . VAL A 1 90 ? -6.065 -3.425 -10.215 1.00 91.50 90 VAL A N 1
ATOM 661 C CA . VAL A 1 90 ? -7.488 -3.744 -10.373 1.00 91.50 90 VAL A CA 1
ATOM 662 C C . VAL A 1 90 ? -8.203 -3.552 -9.045 1.00 91.50 90 VAL A C 1
ATOM 664 O O . VAL A 1 90 ? -9.124 -2.742 -8.951 1.00 91.50 90 VAL A O 1
ATOM 667 N N . GLU A 1 91 ? -7.776 -4.283 -8.014 1.00 90.88 91 GLU A N 1
ATOM 668 C CA . GLU A 1 91 ? -8.431 -4.270 -6.708 1.00 90.88 91 GLU A CA 1
ATOM 669 C C . GLU A 1 91 ? -7.509 -4.730 -5.573 1.00 90.88 91 GLU A C 1
ATOM 671 O O . GLU A 1 91 ? -6.455 -5.340 -5.784 1.00 90.88 91 GLU A O 1
ATOM 676 N N . ILE A 1 92 ? -7.946 -4.447 -4.345 1.00 90.69 92 ILE A N 1
ATOM 677 C CA . ILE A 1 92 ? -7.343 -4.967 -3.120 1.00 90.69 92 ILE A CA 1
ATOM 678 C C . ILE A 1 92 ? -8.135 -6.183 -2.651 1.00 90.69 92 ILE A C 1
ATOM 680 O O . ILE A 1 92 ? -9.344 -6.101 -2.445 1.00 90.69 92 ILE A O 1
ATOM 684 N N . ALA A 1 93 ? -7.423 -7.267 -2.365 1.00 88.81 93 ALA A N 1
ATOM 685 C CA . ALA A 1 93 ? -7.930 -8.388 -1.588 1.00 88.81 93 ALA A CA 1
ATOM 686 C C . ALA A 1 93 ? -7.339 -8.312 -0.170 1.00 88.81 93 ALA A C 1
ATOM 688 O O . ALA A 1 93 ? -6.205 -8.731 0.071 1.00 88.81 93 ALA A O 1
ATOM 689 N N . ALA A 1 94 ? -8.082 -7.721 0.766 1.00 79.56 94 ALA A N 1
ATOM 690 C CA . ALA A 1 94 ? -7.657 -7.632 2.159 1.00 79.56 94 ALA A CA 1
ATOM 691 C C . ALA A 1 94 ? -7.950 -8.953 2.883 1.00 79.56 94 ALA A C 1
ATOM 693 O O . ALA A 1 94 ? -9.098 -9.397 2.925 1.00 79.56 94 ALA A O 1
ATOM 694 N N . GLU A 1 95 ? -6.923 -9.564 3.468 1.00 77.75 95 GLU A N 1
ATOM 695 C CA . GLU A 1 95 ? -7.115 -10.662 4.411 1.00 77.75 95 GLU A CA 1
ATOM 696 C C . GLU A 1 95 ? -7.545 -10.093 5.772 1.00 77.75 95 GLU A C 1
ATOM 698 O O . GLU A 1 95 ? -6.935 -9.124 6.244 1.00 77.75 95 GLU A O 1
ATOM 703 N N . PRO A 1 96 ? -8.584 -10.658 6.412 1.00 63.25 96 PRO A N 1
ATOM 704 C CA . PRO A 1 96 ? -8.961 -10.266 7.761 1.00 63.25 96 PRO A CA 1
ATO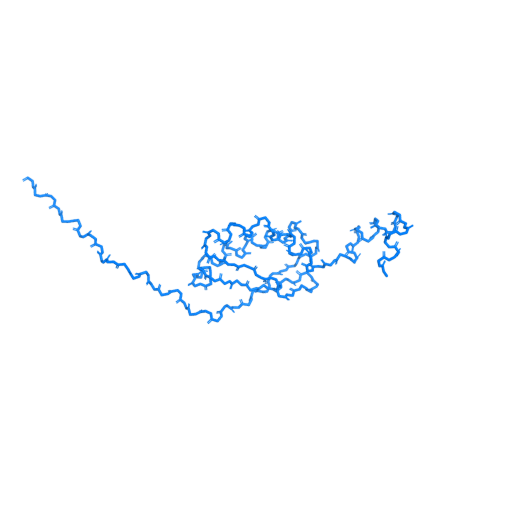M 705 C C . PRO A 1 96 ? -7.823 -10.587 8.738 1.00 63.25 96 PRO A C 1
ATOM 707 O O . PRO A 1 96 ? -7.148 -11.608 8.621 1.00 63.25 96 PRO A O 1
ATOM 710 N N . ASP A 1 97 ? -7.607 -9.704 9.712 1.00 57.78 97 ASP A N 1
ATOM 711 C CA . ASP A 1 97 ? -6.674 -9.970 10.803 1.00 57.78 97 ASP A CA 1
ATOM 712 C C . ASP A 1 97 ? -7.328 -10.928 11.811 1.00 57.78 97 ASP A C 1
ATOM 714 O O . ASP A 1 97 ? -8.459 -10.703 12.242 1.00 57.78 97 ASP A O 1
ATOM 718 N N . ASP A 1 98 ? -6.604 -11.963 12.241 1.00 53.94 98 ASP A N 1
ATOM 719 C CA . ASP A 1 98 ? -7.021 -12.853 13.339 1.00 53.94 98 ASP A CA 1
ATOM 720 C C . ASP A 1 98 ? -6.933 -12.159 14.718 1.00 53.94 98 ASP A C 1
ATOM 722 O O . ASP A 1 98 ? -7.163 -12.777 15.763 1.00 53.94 98 ASP A O 1
ATOM 726 N N . ALA A 1 99 ? -6.540 -10.880 14.753 1.00 50.03 99 ALA A N 1
ATOM 727 C CA . ALA A 1 99 ? -6.443 -10.099 15.973 1.00 50.03 99 ALA A CA 1
ATOM 728 C C . ALA A 1 99 ? -7.828 -9.885 16.591 1.00 50.03 99 ALA A C 1
ATOM 730 O O . ALA A 1 99 ? -8.779 -9.449 15.941 1.00 50.03 99 ALA A O 1
ATOM 731 N N . ALA A 1 100 ? -7.928 -10.163 17.891 1.00 49.47 100 ALA A N 1
ATOM 732 C CA . ALA A 1 100 ? -9.130 -9.884 18.658 1.00 49.47 100 ALA A CA 1
ATOM 733 C C . ALA A 1 100 ? -9.545 -8.405 18.483 1.00 49.47 100 ALA A C 1
ATOM 735 O O . ALA A 1 100 ? -8.668 -7.534 18.492 1.00 49.47 100 ALA A O 1
ATOM 736 N N . PRO A 1 101 ? -10.856 -8.104 18.366 1.00 53.78 101 PRO A N 1
ATOM 737 C CA . PRO A 1 101 ? -11.357 -6.733 18.321 1.00 53.78 101 PRO A CA 1
ATOM 738 C C . PRO A 1 101 ? -10.700 -5.884 19.409 1.00 53.78 101 PRO A C 1
ATOM 740 O O . PRO A 1 101 ? -10.591 -6.342 20.550 1.00 53.78 101 PRO A O 1
ATOM 743 N N . HIS A 1 102 ? -10.252 -4.671 19.059 1.00 50.41 102 HIS A N 1
ATOM 744 C CA . HIS A 1 102 ? -9.591 -3.776 20.009 1.00 50.41 102 HIS A CA 1
ATOM 745 C C . HIS A 1 102 ? -10.449 -3.668 21.281 1.00 50.41 102 HIS A C 1
ATOM 747 O O . HIS A 1 102 ? -11.603 -3.231 21.190 1.00 50.41 102 HIS A O 1
ATOM 753 N N . PRO A 1 103 ? -9.940 -4.099 22.452 1.00 56.91 103 PRO A N 1
ATOM 754 C CA . PRO A 1 103 ? -10.711 -4.017 23.678 1.00 56.91 103 PRO A CA 1
ATOM 755 C C . PRO A 1 103 ? -11.016 -2.541 23.959 1.00 56.91 103 PRO A C 1
ATOM 757 O O . PRO A 1 103 ? -10.154 -1.691 23.730 1.00 56.91 103 PRO A O 1
ATOM 760 N N . PRO A 1 104 ? -12.229 -2.211 24.435 1.00 57.56 104 PRO A N 1
ATOM 761 C CA . PRO A 1 104 ? -12.601 -0.830 24.709 1.00 57.56 104 PRO A CA 1
ATOM 762 C C . PRO A 1 104 ? -11.569 -0.168 25.638 1.00 57.56 104 PRO A C 1
ATOM 764 O O . PRO A 1 104 ? -11.018 -0.843 26.519 1.00 57.56 104 PRO A O 1
ATOM 767 N N . PRO A 1 105 ? -11.297 1.142 25.470 1.00 63.62 105 PRO A N 1
ATOM 768 C CA . PRO A 1 105 ? -10.290 1.834 26.262 1.00 63.62 105 PRO A CA 1
ATOM 769 C C . PRO A 1 105 ? -10.590 1.659 27.754 1.00 63.62 105 PRO A C 1
ATOM 771 O O . PRO A 1 105 ? -11.635 2.073 28.253 1.00 63.62 105 PRO A O 1
ATOM 774 N N . SER A 1 106 ? -9.659 1.035 28.473 1.00 67.88 106 SER A N 1
ATOM 775 C CA . SER A 1 106 ? -9.741 0.840 29.922 1.00 67.88 106 SER A CA 1
ATOM 776 C C . SER A 1 106 ? -9.214 2.092 30.627 1.00 67.88 106 SER A C 1
ATOM 778 O O . SER A 1 106 ? -8.098 2.113 31.139 1.00 67.88 106 SER A O 1
ATOM 780 N N . GLY A 1 107 ? -9.996 3.171 30.575 1.00 60.22 107 GLY A N 1
ATOM 781 C CA . GLY A 1 107 ? -9.713 4.440 31.251 1.00 60.22 107 GLY A CA 1
ATOM 782 C C . GLY A 1 107 ? -10.695 4.708 32.398 1.00 60.22 107 GLY A C 1
ATOM 783 O O . GLY A 1 107 ? -11.817 4.197 32.368 1.00 60.22 107 GLY A O 1
ATOM 784 N N . PRO A 1 108 ? -10.309 5.492 33.425 1.00 61.09 108 PRO A N 1
ATOM 785 C CA . PRO A 1 108 ? -11.220 5.833 34.507 1.00 61.09 108 PRO A CA 1
ATOM 786 C C . PRO A 1 108 ? -12.417 6.638 33.987 1.00 61.09 108 PRO A C 1
ATOM 788 O O . PRO A 1 108 ? -12.292 7.504 33.122 1.00 61.09 108 PRO A O 1
ATOM 791 N N . SER A 1 109 ? -13.577 6.299 34.553 1.00 64.94 109 SER A N 1
ATOM 792 C CA . SER A 1 109 ? -14.897 6.858 34.268 1.00 64.94 109 SER A CA 1
ATOM 793 C C . SER A 1 109 ? -14.896 8.389 34.216 1.00 64.94 109 SER A C 1
ATOM 795 O O . SER A 1 109 ? -14.238 9.042 35.027 1.00 64.94 109 SER A O 1
ATOM 797 N N . LEU A 1 110 ? -15.665 8.928 33.264 1.00 63.75 110 LEU A N 1
ATOM 798 C CA . LEU A 1 110 ? -15.964 10.346 33.053 1.00 63.75 110 LEU A CA 1
ATOM 799 C C . LEU A 1 110 ? -15.917 11.156 34.353 1.00 63.75 110 LEU A C 1
ATOM 801 O O . LEU A 1 110 ? -16.714 10.920 35.264 1.00 63.75 110 LEU A O 1
ATOM 805 N N . VAL A 1 111 ? -15.047 12.170 34.391 1.00 67.69 111 VAL A N 1
ATOM 806 C CA . VAL A 1 111 ? -15.123 13.241 35.389 1.00 67.69 111 VAL A CA 1
ATOM 807 C C . VAL A 1 111 ? -16.529 13.832 35.309 1.00 67.69 111 VAL A C 1
ATOM 809 O O . VAL A 1 111 ? -16.882 14.511 34.345 1.00 67.69 111 VAL A O 1
ATOM 812 N N . GLN A 1 112 ? -17.357 13.521 36.304 1.00 65.81 112 GLN A N 1
ATOM 813 C CA . GLN A 1 112 ? -18.696 14.074 36.437 1.00 65.81 112 GLN A CA 1
ATOM 814 C C . GLN A 1 112 ? -18.534 15.565 36.739 1.00 65.81 112 GLN A C 1
ATOM 816 O O . GLN A 1 112 ? -18.184 15.946 37.857 1.00 65.81 112 GLN A O 1
ATOM 821 N N . ILE A 1 113 ? -18.747 16.419 35.737 1.00 69.62 113 ILE A N 1
ATOM 822 C CA . ILE A 1 113 ? -18.805 17.867 35.937 1.00 69.62 113 ILE A CA 1
ATOM 823 C C . ILE A 1 113 ? -20.097 18.147 36.707 1.00 69.62 113 ILE A C 1
ATOM 825 O O . ILE A 1 113 ? -21.166 18.314 36.125 1.00 69.62 113 ILE A O 1
ATOM 829 N N . THR A 1 114 ? -20.024 18.151 38.035 1.00 68.50 114 THR A N 1
ATOM 830 C CA . THR A 1 114 ? -21.143 18.606 38.860 1.00 68.50 114 THR A CA 1
ATOM 831 C C . THR A 1 114 ? -21.282 20.117 38.693 1.00 68.50 114 THR A C 1
ATOM 833 O O . THR A 1 114 ? -20.280 20.836 38.710 1.00 68.50 114 THR A O 1
ATOM 836 N N . ALA A 1 115 ? -22.509 20.608 38.534 1.00 67.56 115 ALA A N 1
ATOM 837 C CA . ALA A 1 115 ? -22.769 22.031 38.357 1.00 67.56 115 ALA A CA 1
ATOM 838 C C . ALA A 1 115 ? -22.227 22.856 39.540 1.00 67.56 115 ALA A C 1
ATOM 840 O O . ALA A 1 115 ? -22.439 22.519 40.705 1.00 67.56 115 ALA A O 1
ATOM 841 N N . ARG A 1 116 ? -21.531 23.955 39.225 1.00 65.12 116 ARG A N 1
ATOM 842 C CA . ARG A 1 116 ? -21.019 24.932 40.195 1.00 65.12 116 ARG A CA 1
ATOM 843 C C . ARG A 1 116 ? -22.208 25.577 40.938 1.00 65.12 116 ARG A C 1
ATOM 845 O O . ARG A 1 116 ? -23.097 26.088 40.253 1.00 65.12 116 ARG A O 1
ATOM 852 N N . PRO A 1 117 ? -22.266 25.562 42.284 1.00 68.62 117 PRO A N 1
ATOM 853 C CA . PRO A 1 117 ? -23.323 26.261 43.013 1.00 68.62 117 PRO A CA 1
ATOM 854 C C . PRO A 1 117 ? -23.226 27.774 42.760 1.00 68.62 117 PRO A C 1
ATOM 856 O O . PRO A 1 117 ? -22.120 28.301 42.613 1.00 68.62 117 PRO A O 1
ATOM 859 N N . ARG A 1 118 ? -24.393 28.420 42.631 1.00 66.19 118 ARG A N 1
ATOM 860 C CA . ARG A 1 118 ? -24.543 29.861 42.364 1.00 66.19 118 ARG A CA 1
ATOM 861 C C . ARG A 1 118 ? -24.056 30.717 43.523 1.00 66.19 118 ARG A C 1
ATOM 863 O O . ARG A 1 118 ? -24.304 30.309 44.678 1.00 66.19 118 ARG A O 1
#